Protein AF-A0A4Q9H1Y2-F1 (afdb_monomer_lite)

Structure (mmCIF, N/CA/C/O backbone):
data_AF-A0A4Q9H1Y2-F1
#
_entry.id   AF-A0A4Q9H1Y2-F1
#
loop_
_atom_site.group_PDB
_atom_site.id
_atom_site.type_symbol
_atom_site.label_atom_id
_atom_site.label_alt_id
_atom_site.label_comp_id
_atom_site.label_asym_id
_atom_site.label_entity_id
_atom_site.label_seq_id
_atom_site.pdbx_PDB_ins_code
_atom_site.Cartn_x
_atom_site.Cartn_y
_atom_site.Cartn_z
_atom_site.occupancy
_atom_site.B_iso_or_equiv
_atom_site.auth_seq_id
_atom_site.auth_comp_id
_atom_site.auth_asym_id
_atom_site.auth_atom_id
_atom_site.pdbx_PDB_model_num
ATOM 1 N N . MET A 1 1 ? -10.807 -7.687 23.971 1.00 66.12 1 MET A N 1
ATOM 2 C CA . MET A 1 1 ? -10.854 -7.286 22.545 1.00 66.12 1 MET A CA 1
ATOM 3 C C . MET A 1 1 ? -11.816 -8.199 21.810 1.00 66.12 1 MET A C 1
ATOM 5 O O . MET A 1 1 ? -11.827 -9.385 22.115 1.00 66.12 1 MET A O 1
ATOM 9 N N . SER A 1 2 ? -12.618 -7.680 20.878 1.00 90.56 2 SER A N 1
ATOM 10 C CA . SER A 1 2 ? -13.420 -8.544 20.004 1.00 90.56 2 SER A CA 1
ATOM 11 C C . SER A 1 2 ? -12.513 -9.283 19.012 1.00 90.56 2 SER A C 1
ATOM 13 O O . SER A 1 2 ? -11.444 -8.786 18.652 1.00 90.56 2 SER A O 1
ATOM 15 N N . VAL A 1 3 ? -12.944 -10.460 18.552 1.00 94.50 3 VAL A N 1
ATOM 16 C CA . VAL A 1 3 ? -12.218 -11.240 17.531 1.00 94.50 3 VAL A CA 1
ATOM 17 C C . VAL A 1 3 ? -12.023 -10.417 16.252 1.00 94.50 3 VAL A C 1
ATOM 19 O O . VAL A 1 3 ? -10.947 -10.430 15.666 1.00 94.50 3 VAL A O 1
ATOM 22 N N . VAL A 1 4 ? -13.031 -9.628 15.868 1.00 95.25 4 VAL A N 1
ATOM 23 C CA . VAL A 1 4 ? -12.981 -8.741 14.694 1.00 95.25 4 VAL A CA 1
ATOM 24 C C . VAL A 1 4 ? -11.888 -7.683 14.841 1.00 95.25 4 VAL A C 1
ATOM 26 O O . VAL A 1 4 ? -11.098 -7.497 13.919 1.00 95.25 4 VAL A O 1
ATOM 29 N N . LEU A 1 5 ? -11.792 -7.032 16.007 1.00 93.56 5 LEU A N 1
ATOM 30 C CA . LEU A 1 5 ? -10.742 -6.047 16.274 1.00 93.56 5 LEU A CA 1
ATOM 31 C C . LEU A 1 5 ? -9.350 -6.688 16.246 1.00 93.56 5 LEU A C 1
ATOM 33 O O . LEU A 1 5 ? -8.417 -6.094 15.716 1.00 93.56 5 LEU A O 1
ATOM 37 N N . PHE A 1 6 ? -9.204 -7.897 16.789 1.00 96.44 6 PHE A N 1
ATOM 38 C CA . PHE A 1 6 ? -7.935 -8.622 16.739 1.00 96.44 6 PHE A CA 1
ATOM 39 C C . PHE A 1 6 ? -7.499 -8.898 15.292 1.00 96.44 6 PHE A C 1
ATOM 41 O O . PHE A 1 6 ? -6.388 -8.534 14.914 1.00 96.44 6 PHE A O 1
ATOM 48 N N . ILE A 1 7 ? -8.390 -9.450 14.461 1.00 97.88 7 ILE A N 1
ATOM 49 C CA . ILE A 1 7 ? -8.113 -9.707 13.037 1.00 97.88 7 ILE A CA 1
ATOM 50 C C . ILE A 1 7 ? -7.777 -8.402 12.304 1.00 97.88 7 ILE A C 1
ATOM 52 O O . ILE A 1 7 ? -6.825 -8.364 11.529 1.00 97.88 7 ILE A O 1
ATOM 56 N N . HIS A 1 8 ? -8.515 -7.324 12.579 1.00 96.75 8 HIS A N 1
ATOM 57 C CA . HIS A 1 8 ? -8.268 -6.013 11.985 1.00 96.75 8 HIS A CA 1
ATOM 58 C C . HIS A 1 8 ? -6.858 -5.490 12.287 1.00 96.75 8 HIS A C 1
ATOM 60 O O . HIS A 1 8 ? -6.163 -5.030 11.384 1.00 96.75 8 HIS A O 1
ATOM 66 N N . LEU A 1 9 ? -6.411 -5.583 13.544 1.00 95.88 9 LEU A N 1
ATOM 67 C CA . LEU A 1 9 ? -5.072 -5.136 13.932 1.00 95.88 9 LEU A CA 1
ATOM 68 C C . LEU A 1 9 ? -3.969 -6.003 13.322 1.00 95.88 9 LEU A C 1
ATOM 70 O O . LEU A 1 9 ? -2.943 -5.460 12.922 1.00 95.88 9 LEU A O 1
ATOM 74 N N . ILE A 1 10 ? -4.181 -7.317 13.199 1.00 98.19 10 ILE A N 1
ATOM 75 C CA . ILE A 1 10 ? -3.247 -8.199 12.486 1.00 98.19 10 ILE A CA 1
ATOM 76 C C . ILE A 1 10 ? -3.158 -7.803 11.009 1.00 98.19 10 ILE A C 1
ATOM 78 O O . ILE A 1 10 ? -2.055 -7.674 10.486 1.00 98.19 10 ILE A O 1
ATOM 82 N N . ALA A 1 11 ? -4.290 -7.546 10.350 1.00 98.00 11 ALA A N 1
ATOM 83 C CA . ALA A 1 11 ? -4.316 -7.116 8.954 1.00 98.00 11 ALA A CA 1
ATOM 84 C C . ALA A 1 11 ? -3.597 -5.773 8.746 1.00 98.00 11 ALA A C 1
ATOM 86 O O . ALA A 1 11 ? -2.764 -5.661 7.850 1.00 98.00 11 ALA A O 1
ATOM 87 N N . ILE A 1 12 ? -3.845 -4.782 9.612 1.00 96.94 12 ILE A N 1
ATOM 88 C CA . ILE A 1 12 ? -3.111 -3.506 9.595 1.00 96.94 12 ILE A CA 1
ATOM 89 C C . ILE A 1 12 ? -1.619 -3.726 9.854 1.00 96.94 12 ILE A C 1
ATOM 91 O O . ILE A 1 12 ? -0.800 -3.101 9.192 1.00 96.94 12 ILE A O 1
ATOM 95 N N . GLY A 1 13 ? -1.253 -4.599 10.795 1.00 97.56 13 GLY A N 1
ATOM 96 C CA . GLY A 1 13 ? 0.145 -4.900 11.105 1.00 97.56 13 GLY A CA 1
ATOM 97 C C . GLY A 1 13 ? 0.888 -5.524 9.925 1.00 97.56 13 GLY A C 1
ATOM 98 O O . GLY A 1 13 ? 2.000 -5.103 9.617 1.00 97.56 13 GLY A O 1
ATOM 99 N N . ILE A 1 14 ? 0.260 -6.479 9.231 1.00 98.12 14 ILE A N 1
ATOM 100 C CA . ILE A 1 14 ? 0.801 -7.075 8.002 1.00 98.12 14 ILE A CA 1
ATOM 101 C C . ILE A 1 14 ? 0.958 -6.000 6.928 1.00 98.12 14 ILE A C 1
ATOM 103 O O . ILE A 1 14 ? 2.040 -5.862 6.367 1.00 98.12 14 ILE A O 1
ATOM 107 N N . TRP A 1 15 ? -0.091 -5.212 6.683 1.00 97.81 15 TRP A N 1
ATOM 108 C CA . TRP A 1 15 ? -0.067 -4.163 5.668 1.00 97.81 15 TRP A CA 1
ATOM 109 C C . TRP A 1 15 ? 1.023 -3.116 5.942 1.00 97.81 15 TRP A C 1
ATOM 111 O O . TRP A 1 15 ? 1.872 -2.872 5.091 1.00 97.81 15 TRP A O 1
ATOM 121 N N . ALA A 1 16 ? 1.076 -2.559 7.153 1.00 96.31 16 ALA A N 1
ATOM 122 C CA . ALA A 1 16 ? 2.114 -1.603 7.535 1.00 96.31 16 ALA A CA 1
ATOM 123 C C . ALA A 1 16 ? 3.527 -2.215 7.448 1.00 96.31 16 ALA A C 1
ATOM 125 O O . ALA A 1 16 ? 4.476 -1.528 7.073 1.00 96.31 16 ALA A O 1
ATOM 126 N N . GLY A 1 17 ? 3.667 -3.508 7.760 1.00 97.31 17 GLY A N 1
ATOM 127 C CA . GLY A 1 17 ? 4.913 -4.258 7.602 1.00 97.31 17 GLY A CA 1
ATOM 128 C C . GLY A 1 17 ? 5.362 -4.407 6.143 1.00 97.31 17 GLY A C 1
ATOM 129 O O . GLY A 1 17 ? 6.556 -4.271 5.869 1.00 97.31 17 GLY A O 1
ATOM 130 N N . CYS A 1 18 ? 4.431 -4.635 5.210 1.00 96.50 18 CYS A N 1
ATOM 131 C CA . CYS A 1 18 ? 4.702 -4.633 3.767 1.00 96.50 18 CYS A CA 1
ATOM 132 C C . CYS A 1 18 ? 5.230 -3.274 3.313 1.00 96.50 18 CYS A C 1
ATOM 134 O O . CYS A 1 18 ? 6.357 -3.212 2.831 1.00 96.50 18 CYS A O 1
ATOM 136 N N . VAL A 1 19 ? 4.500 -2.195 3.609 1.00 95.06 19 VAL A N 1
ATOM 137 C CA . VAL A 1 19 ? 4.890 -0.826 3.234 1.00 95.06 19 VAL A CA 1
ATOM 138 C C . VAL A 1 19 ? 6.268 -0.457 3.792 1.00 95.06 19 VAL A C 1
ATOM 140 O O . VAL A 1 19 ? 7.098 0.136 3.103 1.00 95.06 19 VAL A O 1
ATOM 143 N N . ALA A 1 20 ? 6.559 -0.833 5.042 1.00 95.12 20 ALA A N 1
ATOM 144 C CA . ALA A 1 20 ? 7.877 -0.611 5.633 1.00 95.12 20 ALA A CA 1
ATOM 145 C C . ALA A 1 20 ? 8.976 -1.419 4.921 1.00 95.12 20 ALA A C 1
ATOM 147 O O . ALA A 1 20 ? 10.067 -0.904 4.681 1.00 95.12 20 ALA A O 1
ATOM 148 N N . THR A 1 21 ? 8.691 -2.674 4.567 1.00 95.31 21 THR A N 1
ATOM 149 C CA . THR A 1 21 ? 9.624 -3.537 3.830 1.00 95.31 21 THR A CA 1
ATOM 150 C C . THR A 1 21 ? 9.889 -2.988 2.431 1.00 95.31 21 THR A C 1
ATOM 152 O O . THR A 1 21 ? 11.041 -2.904 2.019 1.00 95.31 21 THR A O 1
ATOM 155 N N . GLU A 1 22 ? 8.852 -2.560 1.718 1.00 93.88 22 GLU A N 1
ATOM 156 C CA . GLU A 1 22 ? 8.952 -1.939 0.396 1.00 93.88 22 GLU A CA 1
ATOM 157 C C . GLU A 1 22 ? 9.764 -0.651 0.444 1.00 93.88 22 GLU A C 1
ATOM 159 O O . GLU A 1 22 ? 10.671 -0.490 -0.364 1.00 93.88 22 GLU A O 1
ATOM 164 N N . ALA A 1 23 ? 9.535 0.221 1.430 1.00 92.38 23 ALA A N 1
ATOM 165 C CA . ALA A 1 23 ? 10.331 1.434 1.595 1.00 92.38 23 ALA A CA 1
ATOM 166 C C . ALA A 1 23 ? 11.829 1.121 1.761 1.00 92.38 23 ALA A C 1
ATOM 168 O O . ALA A 1 23 ? 12.678 1.787 1.167 1.00 92.38 23 ALA A O 1
ATOM 169 N N . VAL A 1 24 ? 12.169 0.079 2.527 1.00 94.94 24 VAL A N 1
ATOM 170 C CA . VAL A 1 24 ? 13.559 -0.384 2.658 1.00 94.94 24 VAL A CA 1
ATOM 171 C C . VAL A 1 24 ? 14.084 -0.936 1.331 1.00 94.94 24 VAL A C 1
ATOM 173 O O . VAL A 1 24 ? 15.203 -0.604 0.939 1.00 94.94 24 VAL A O 1
ATOM 176 N N . LEU A 1 25 ? 13.299 -1.757 0.629 1.00 93.56 25 LEU A N 1
ATOM 177 C CA . LEU A 1 25 ? 13.689 -2.325 -0.663 1.00 93.56 25 LEU A CA 1
ATOM 178 C C . LEU A 1 25 ? 13.920 -1.241 -1.719 1.00 93.56 25 LEU A C 1
ATOM 180 O O . LEU A 1 25 ? 14.910 -1.330 -2.437 1.00 93.56 25 LEU A O 1
ATOM 184 N N . GLU A 1 26 ? 13.072 -0.215 -1.786 1.00 92.00 26 GLU A N 1
ATOM 185 C CA . GLU A 1 26 ? 13.259 0.933 -2.679 1.00 92.00 26 GLU A CA 1
ATOM 186 C C . GLU A 1 26 ? 14.584 1.642 -2.344 1.00 92.00 26 GLU A C 1
ATOM 188 O O . GLU A 1 26 ? 15.450 1.745 -3.205 1.00 92.00 26 GLU A O 1
ATOM 193 N N . ILE A 1 27 ? 14.849 1.985 -1.076 1.00 92.06 27 ILE A N 1
ATOM 194 C CA . ILE A 1 27 ? 16.105 2.656 -0.671 1.00 92.06 27 ILE A CA 1
ATOM 195 C C . ILE A 1 27 ? 17.362 1.837 -1.022 1.00 92.06 27 ILE A C 1
ATOM 197 O O . ILE A 1 27 ? 18.414 2.396 -1.363 1.00 92.06 27 ILE A O 1
ATOM 201 N N . VAL A 1 28 ? 17.292 0.512 -0.875 1.00 93.00 28 VAL A N 1
ATOM 202 C CA . VAL A 1 28 ? 18.446 -0.376 -1.068 1.00 93.00 28 VAL A CA 1
ATOM 203 C C . VAL A 1 28 ? 18.659 -0.707 -2.545 1.00 93.00 28 VAL A C 1
ATOM 205 O O . VAL A 1 28 ? 19.794 -0.641 -3.020 1.00 93.00 28 VAL A O 1
ATOM 208 N N . LEU A 1 29 ? 17.595 -1.061 -3.267 1.00 91.94 29 LEU A N 1
ATOM 209 C CA . LEU A 1 29 ? 17.673 -1.615 -4.620 1.00 91.94 29 LEU A CA 1
ATOM 210 C C . LEU A 1 29 ? 17.566 -0.558 -5.722 1.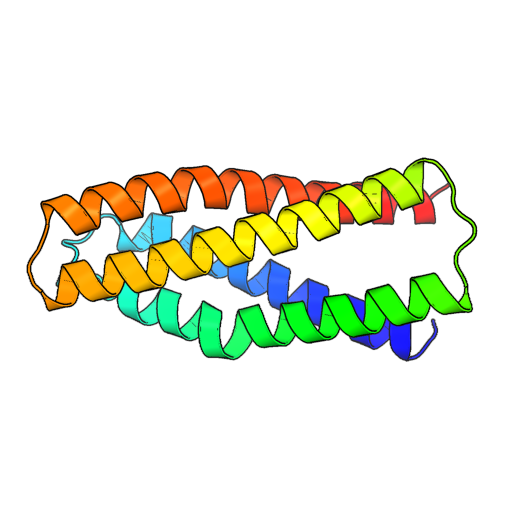00 91.94 29 LEU A C 1
ATOM 212 O O . LEU A 1 29 ? 18.001 -0.829 -6.838 1.00 91.94 29 LEU A O 1
ATOM 216 N N . GLU A 1 30 ? 17.057 0.644 -5.441 1.00 87.19 30 GLU A N 1
ATOM 217 C CA . GLU A 1 30 ? 16.973 1.732 -6.430 1.00 87.19 30 GLU A CA 1
ATOM 218 C C . GLU A 1 30 ? 18.353 2.208 -6.914 1.00 87.19 30 GLU A C 1
ATOM 220 O O . GLU A 1 30 ? 18.493 2.744 -8.011 1.00 87.19 30 GLU A O 1
ATOM 225 N N . LYS A 1 31 ? 19.406 1.953 -6.131 1.00 88.38 31 LYS A N 1
ATOM 226 C CA . LYS A 1 31 ? 20.795 2.266 -6.506 1.00 88.38 31 LYS A CA 1
ATOM 227 C C . LYS A 1 31 ? 21.331 1.376 -7.629 1.00 88.38 31 LYS A C 1
ATOM 229 O O . LYS A 1 31 ? 22.354 1.710 -8.225 1.00 88.38 31 LYS A O 1
ATOM 234 N N . LEU A 1 32 ? 20.693 0.233 -7.872 1.00 91.69 32 LEU A N 1
ATOM 235 C CA . LEU A 1 32 ? 21.090 -0.718 -8.903 1.00 91.69 32 LEU A CA 1
ATOM 236 C C . LEU A 1 32 ? 20.370 -0.410 -10.223 1.00 91.69 32 LEU A C 1
ATOM 238 O O . LEU A 1 32 ? 19.240 0.087 -10.207 1.00 91.69 32 LEU A O 1
ATOM 242 N N . PRO A 1 33 ? 20.968 -0.749 -11.380 1.00 91.81 33 PRO A N 1
ATOM 243 C CA . PRO A 1 33 ? 20.278 -0.656 -12.660 1.00 91.81 33 PRO A CA 1
ATOM 244 C C . PRO A 1 33 ? 18.927 -1.399 -12.621 1.00 91.81 33 PRO A C 1
ATOM 246 O O . PRO A 1 33 ? 18.872 -2.522 -12.112 1.00 91.81 33 PRO A O 1
ATOM 249 N N . PRO A 1 34 ? 17.836 -0.843 -13.186 1.00 90.25 34 PRO A N 1
ATOM 250 C CA . PRO A 1 34 ? 16.496 -1.437 -13.087 1.00 90.25 34 PRO A CA 1
ATOM 251 C C . PRO A 1 34 ? 16.383 -2.900 -13.541 1.00 90.25 34 PRO A C 1
ATOM 253 O O . PRO A 1 34 ? 15.589 -3.659 -12.991 1.00 90.25 34 PRO A O 1
ATOM 256 N N . HIS A 1 35 ? 17.186 -3.311 -14.525 1.00 88.12 35 HIS A N 1
ATOM 257 C CA . HIS A 1 35 ? 17.209 -4.689 -15.025 1.00 88.12 35 HIS A CA 1
ATOM 258 C C . HIS A 1 35 ? 17.924 -5.672 -14.084 1.00 88.12 35 HIS A C 1
ATOM 260 O O . HIS A 1 35 ? 17.671 -6.872 -14.154 1.00 88.12 35 HIS A O 1
ATOM 266 N N . GLU A 1 36 ? 18.789 -5.175 -13.201 1.00 90.25 36 GLU A N 1
ATOM 267 C CA . GLU A 1 36 ? 19.583 -5.977 -12.263 1.00 90.25 36 GLU A CA 1
ATOM 268 C C . GLU A 1 36 ? 18.983 -5.978 -10.852 1.00 90.25 36 GLU A C 1
ATOM 270 O O . GLU A 1 36 ? 19.186 -6.922 -10.093 1.00 90.25 36 GLU A O 1
ATOM 275 N N . SER A 1 37 ? 18.217 -4.941 -10.497 1.00 93.19 37 SER A N 1
ATOM 276 C CA . SER A 1 37 ? 17.703 -4.755 -9.137 1.00 93.19 37 SER A CA 1
ATOM 277 C C . SER A 1 37 ? 16.613 -5.757 -8.746 1.00 93.19 37 SER A C 1
ATOM 279 O O . SER A 1 37 ? 16.451 -6.072 -7.569 1.00 93.19 37 SER A O 1
ATOM 281 N N . GLY A 1 38 ? 15.810 -6.221 -9.710 1.00 92.88 38 GLY A N 1
ATOM 282 C CA . GLY A 1 38 ? 14.619 -7.039 -9.450 1.00 92.88 38 GLY A CA 1
ATOM 283 C C . GLY A 1 38 ? 13.509 -6.318 -8.666 1.00 92.88 38 GLY A C 1
ATOM 284 O O . GLY A 1 38 ? 12.474 -6.926 -8.381 1.00 92.88 38 GLY A O 1
ATOM 285 N N . LEU A 1 39 ? 13.689 -5.029 -8.356 1.00 94.00 39 LEU A N 1
ATOM 286 C CA . LEU A 1 39 ? 12.834 -4.237 -7.470 1.00 94.00 39 LEU A CA 1
ATOM 287 C C . LEU A 1 39 ? 11.376 -4.237 -7.932 1.00 94.00 39 LEU A C 1
ATOM 289 O O . LEU A 1 39 ? 10.488 -4.634 -7.183 1.00 94.00 39 LEU A O 1
ATOM 293 N N . ALA A 1 40 ? 11.130 -3.886 -9.198 1.00 93.75 40 ALA A N 1
ATOM 294 C CA . ALA A 1 40 ? 9.777 -3.813 -9.746 1.00 93.75 40 ALA A CA 1
ATOM 295 C C . ALA A 1 40 ? 9.038 -5.164 -9.702 1.00 93.75 40 ALA A C 1
ATOM 297 O O . ALA A 1 40 ? 7.826 -5.191 -9.506 1.00 93.75 40 ALA A O 1
ATOM 298 N N . LEU A 1 41 ? 9.753 -6.285 -9.864 1.00 95.25 41 LEU A N 1
ATOM 299 C CA . LEU A 1 41 ? 9.158 -7.621 -9.816 1.00 95.25 41 LEU A CA 1
ATOM 300 C C . LEU A 1 41 ? 8.821 -8.041 -8.383 1.00 95.25 41 LEU A C 1
ATOM 302 O O . LEU A 1 41 ? 7.754 -8.609 -8.154 1.00 95.25 41 LEU A O 1
ATOM 306 N N . ILE A 1 42 ? 9.737 -7.809 -7.440 1.00 95.50 42 ILE A N 1
ATOM 307 C CA . ILE A 1 42 ? 9.532 -8.154 -6.029 1.00 95.50 42 ILE A CA 1
ATOM 308 C C . ILE A 1 42 ? 8.392 -7.311 -5.461 1.00 95.50 42 ILE A C 1
ATOM 310 O O . ILE A 1 42 ? 7.443 -7.880 -4.929 1.00 95.50 42 ILE A O 1
ATOM 314 N N . HIS A 1 43 ? 8.433 -5.994 -5.670 1.00 95.25 43 HIS A N 1
ATOM 315 C CA . HIS A 1 43 ? 7.399 -5.061 -5.227 1.00 95.25 43 HIS A CA 1
ATOM 316 C C . HIS A 1 43 ? 6.021 -5.478 -5.771 1.00 95.25 43 HIS A C 1
ATOM 318 O O . HIS A 1 43 ? 5.107 -5.763 -5.006 1.00 95.25 43 HIS A O 1
ATOM 324 N N . ALA A 1 44 ? 5.907 -5.712 -7.085 1.00 95.69 44 ALA A N 1
ATOM 325 C CA . ALA A 1 44 ? 4.659 -6.157 -7.712 1.00 95.69 44 ALA A CA 1
ATOM 326 C C . ALA A 1 44 ? 4.082 -7.463 -7.131 1.00 95.69 44 ALA A C 1
ATOM 328 O O . ALA A 1 44 ? 2.871 -7.698 -7.218 1.00 95.69 44 ALA A O 1
ATOM 329 N N . LYS A 1 45 ? 4.935 -8.355 -6.610 1.00 96.69 45 LYS A N 1
ATOM 330 C CA . LYS A 1 45 ? 4.503 -9.594 -5.954 1.00 96.69 45 LYS A CA 1
ATOM 331 C C . LYS A 1 45 ? 4.033 -9.339 -4.526 1.00 96.69 45 LYS A C 1
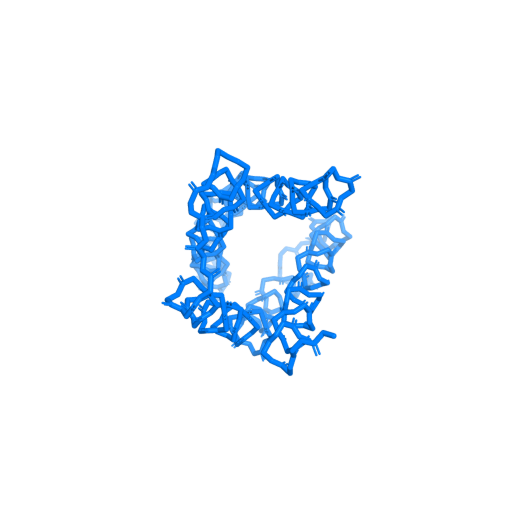ATOM 333 O O . LYS A 1 45 ? 3.026 -9.932 -4.145 1.00 96.69 45 LYS A O 1
ATOM 338 N N . ILE A 1 46 ? 4.732 -8.497 -3.763 1.00 96.31 46 ILE A N 1
ATOM 339 C CA . ILE A 1 46 ? 4.331 -8.146 -2.394 1.00 96.31 46 ILE A CA 1
ATOM 340 C C . ILE A 1 46 ? 2.945 -7.488 -2.424 1.00 96.31 46 ILE A C 1
ATOM 342 O O . ILE A 1 46 ? 2.039 -8.012 -1.768 1.00 96.31 46 ILE A O 1
ATOM 346 N N . ASP A 1 47 ? 2.740 -6.491 -3.294 1.00 96.00 47 ASP A N 1
ATOM 347 C CA . ASP A 1 47 ? 1.444 -5.825 -3.495 1.00 96.00 47 ASP A CA 1
ATOM 348 C C . ASP A 1 47 ? 0.324 -6.843 -3.719 1.00 96.00 47 ASP A C 1
ATOM 350 O O . ASP A 1 47 ? -0.713 -6.851 -3.057 1.00 96.00 47 ASP A O 1
ATOM 354 N N . ARG A 1 48 ? 0.535 -7.746 -4.685 1.00 96.25 48 ARG A N 1
ATOM 355 C CA . ARG A 1 48 ? -0.505 -8.665 -5.153 1.00 96.25 48 ARG A CA 1
ATOM 356 C C . ARG A 1 48 ? -0.832 -9.755 -4.140 1.00 96.25 48 ARG A C 1
ATOM 358 O O . ARG A 1 48 ? -1.999 -10.121 -4.014 1.00 96.25 48 ARG A O 1
ATOM 365 N N . PHE A 1 49 ? 0.182 -10.333 -3.503 1.00 97.69 49 PHE A N 1
ATOM 366 C CA . PHE A 1 49 ? 0.020 -11.561 -2.723 1.00 97.69 49 PHE A CA 1
ATOM 367 C C . PHE A 1 49 ? -0.045 -11.338 -1.216 1.00 97.69 49 PHE A C 1
ATOM 369 O O . PHE A 1 49 ? -0.501 -12.237 -0.512 1.00 97.69 49 PHE A O 1
ATOM 376 N N . VAL A 1 50 ? 0.382 -10.179 -0.718 1.00 97.44 50 VAL A N 1
ATOM 377 C CA . VAL A 1 50 ? 0.405 -9.898 0.722 1.00 97.44 50 VAL A CA 1
ATOM 378 C C . VAL A 1 50 ? -0.355 -8.618 1.029 1.00 97.44 50 VAL A C 1
ATOM 380 O O . VAL A 1 50 ? -1.293 -8.641 1.827 1.00 97.44 50 VAL A O 1
ATOM 383 N N . GLU A 1 51 ? -0.010 -7.529 0.351 1.00 96.94 51 GLU A N 1
ATOM 384 C CA . GLU A 1 51 ? -0.505 -6.206 0.707 1.00 96.94 51 GLU A CA 1
ATOM 385 C C . GLU A 1 51 ? -2.000 -6.021 0.403 1.00 96.94 51 GLU A C 1
ATOM 387 O O . GLU A 1 51 ? -2.788 -5.724 1.302 1.00 96.94 51 GLU A O 1
ATOM 392 N N . ILE A 1 52 ? -2.430 -6.282 -0.837 1.00 96.62 52 ILE A N 1
ATOM 393 C CA . ILE A 1 52 ? -3.839 -6.185 -1.246 1.00 96.62 52 ILE A CA 1
ATOM 394 C C . ILE A 1 52 ? -4.732 -7.118 -0.407 1.00 96.62 52 ILE A C 1
ATOM 396 O O . ILE A 1 52 ? -5.760 -6.648 0.089 1.00 96.62 52 ILE A O 1
ATOM 400 N N . PRO A 1 53 ? -4.385 -8.403 -0.178 1.00 98.19 53 PRO A N 1
ATOM 401 C CA . PRO A 1 53 ? -5.142 -9.251 0.741 1.00 98.19 53 PRO A CA 1
ATOM 402 C C . PRO A 1 53 ? -5.271 -8.663 2.152 1.00 98.19 53 PRO A C 1
ATOM 404 O O . PRO A 1 53 ? -6.368 -8.674 2.715 1.00 98.19 53 PRO A O 1
ATOM 407 N N . ALA A 1 54 ? -4.192 -8.108 2.714 1.00 98.25 54 ALA A N 1
ATOM 408 C CA . ALA A 1 54 ? -4.222 -7.478 4.032 1.00 98.25 54 ALA A CA 1
ATOM 409 C C . ALA A 1 54 ? -5.139 -6.242 4.056 1.00 98.25 54 ALA A C 1
ATOM 411 O O . ALA A 1 54 ? -5.960 -6.106 4.967 1.00 98.25 54 ALA A O 1
ATOM 412 N N . ILE A 1 55 ? -5.083 -5.396 3.022 1.00 98.06 55 ILE A N 1
ATOM 413 C CA . ILE A 1 55 ? -5.978 -4.242 2.848 1.00 98.06 55 ILE A CA 1
ATOM 414 C C . ILE A 1 55 ? -7.441 -4.683 2.785 1.00 98.06 55 ILE A C 1
ATOM 416 O O . ILE A 1 55 ? -8.288 -4.106 3.466 1.00 98.06 55 ILE A O 1
ATOM 420 N N . VAL A 1 56 ? -7.757 -5.721 2.004 1.00 98.31 56 VAL A N 1
ATOM 421 C CA . VAL A 1 56 ? -9.128 -6.240 1.876 1.00 98.31 56 VAL A CA 1
ATOM 422 C C . VAL A 1 56 ? -9.659 -6.713 3.230 1.00 98.31 56 VAL A C 1
ATOM 424 O O . VAL A 1 56 ? -10.785 -6.374 3.602 1.00 98.31 56 VAL A O 1
ATOM 427 N N . VAL A 1 57 ? -8.848 -7.438 4.007 1.00 98.44 57 VAL A N 1
ATOM 428 C CA . VAL A 1 57 ? -9.229 -7.871 5.361 1.00 98.44 57 VAL A CA 1
ATOM 429 C C . VAL A 1 57 ? -9.412 -6.671 6.294 1.00 98.44 57 VAL A C 1
ATOM 431 O O . VAL A 1 57 ? -10.392 -6.626 7.045 1.00 98.44 57 VAL A O 1
ATOM 434 N N . ALA A 1 58 ? -8.523 -5.676 6.239 1.00 98.00 58 ALA A N 1
ATOM 435 C CA . ALA A 1 58 ? -8.622 -4.462 7.047 1.00 98.00 58 ALA A CA 1
ATOM 436 C C . ALA A 1 58 ? -9.892 -3.655 6.719 1.00 98.00 58 ALA A C 1
ATOM 438 O O . ALA A 1 58 ? -10.589 -3.220 7.637 1.00 98.00 58 ALA A O 1
ATOM 439 N N . LEU A 1 59 ? -10.244 -3.518 5.437 1.00 97.94 59 LEU A N 1
ATOM 440 C CA . LEU A 1 59 ? -11.477 -2.870 4.982 1.00 97.94 59 LEU A CA 1
ATOM 441 C C . LEU A 1 59 ? -12.725 -3.617 5.455 1.00 97.94 59 LEU A C 1
ATOM 443 O O . LEU A 1 59 ? -13.633 -2.994 6.002 1.00 97.94 59 LEU A O 1
ATOM 447 N N . ALA A 1 60 ? -12.767 -4.940 5.283 1.00 98.00 60 ALA A N 1
ATOM 448 C CA . ALA A 1 60 ? -13.919 -5.749 5.674 1.00 98.00 60 ALA A CA 1
ATOM 449 C C . ALA A 1 60 ? -14.164 -5.684 7.189 1.00 98.00 60 ALA A C 1
ATOM 451 O O . ALA A 1 60 ? -15.269 -5.382 7.644 1.00 98.00 60 ALA A O 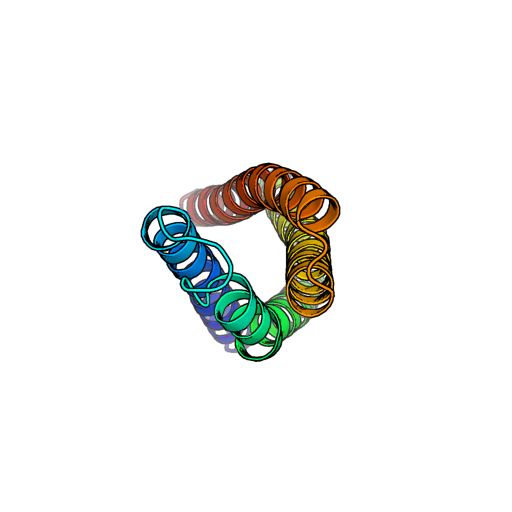1
ATOM 452 N N . THR A 1 61 ? -13.113 -5.901 7.981 1.00 97.31 61 THR A N 1
ATOM 453 C CA . THR A 1 61 ? -13.197 -5.849 9.448 1.00 97.31 61 THR A CA 1
ATOM 454 C C . THR A 1 61 ? -13.453 -4.432 9.965 1.00 97.31 61 THR A C 1
ATOM 456 O O . THR A 1 61 ? -14.248 -4.255 10.888 1.00 97.31 61 THR A O 1
ATOM 459 N N . GLY A 1 62 ? -12.850 -3.410 9.350 1.00 95.75 62 GLY A N 1
ATOM 460 C CA . GLY A 1 62 ? -13.093 -2.003 9.669 1.00 95.75 62 GLY A CA 1
ATOM 461 C C . GLY A 1 62 ? -14.536 -1.591 9.387 1.00 95.75 62 GLY A C 1
ATOM 462 O O . GLY A 1 62 ? -15.199 -1.036 10.262 1.00 95.75 62 GLY A O 1
ATOM 463 N N . GLY A 1 63 ? -15.056 -1.937 8.207 1.00 96.44 63 GLY A N 1
ATOM 464 C CA . GLY A 1 63 ? -16.448 -1.697 7.828 1.00 96.44 63 GLY A CA 1
ATOM 465 C C . GLY A 1 63 ? -17.437 -2.392 8.764 1.00 96.44 63 GLY A C 1
ATOM 466 O O . GLY A 1 63 ? -18.411 -1.776 9.194 1.00 96.44 63 GLY A O 1
ATOM 467 N N . GLN A 1 64 ? -17.153 -3.636 9.163 1.00 95.94 64 GLN A N 1
ATOM 468 C CA . GLN A 1 64 ? -17.980 -4.353 10.132 1.00 95.94 64 GLN A CA 1
ATOM 469 C C . GLN A 1 64 ? -18.018 -3.646 11.498 1.00 95.94 64 GLN A C 1
ATOM 471 O O . GLN A 1 64 ? -19.099 -3.472 12.063 1.00 95.94 64 GLN A O 1
ATOM 476 N N . MET A 1 65 ? -16.865 -3.217 12.027 1.00 94.56 65 MET A N 1
ATOM 477 C CA . MET A 1 65 ? -16.809 -2.490 13.303 1.00 94.56 65 MET A CA 1
ATOM 478 C C . MET A 1 65 ? -17.546 -1.147 13.228 1.00 94.56 65 MET A C 1
ATOM 480 O O . MET A 1 65 ? -18.262 -0.793 14.165 1.00 94.56 65 MET A O 1
ATOM 484 N N . LEU A 1 66 ? -17.420 -0.429 12.106 1.00 94.44 66 LEU A N 1
ATOM 485 C CA . LEU A 1 66 ? -18.143 0.824 11.882 1.00 94.44 66 LEU A CA 1
ATOM 486 C C . LEU A 1 66 ? -19.660 0.613 11.843 1.00 94.44 66 LEU A C 1
ATOM 488 O O . LEU A 1 66 ? -20.399 1.386 12.443 1.00 94.44 66 LEU A O 1
ATOM 492 N N . HIS A 1 67 ? -20.130 -0.449 11.191 1.00 92.19 67 HIS A N 1
ATOM 493 C CA . HIS A 1 67 ? -21.559 -0.742 11.093 1.00 92.19 67 HIS A CA 1
ATOM 494 C C . HIS A 1 67 ? -22.178 -1.172 12.434 1.00 92.19 67 HIS A C 1
ATOM 496 O O . HIS A 1 67 ? -23.322 -0.838 12.724 1.00 92.19 67 HIS A O 1
ATOM 502 N N . GLN A 1 68 ? -21.451 -1.945 13.246 1.00 85.62 68 GLN A N 1
ATOM 503 C CA . GLN A 1 68 ? -22.016 -2.569 14.448 1.00 85.62 68 GLN A CA 1
ATOM 504 C C . GLN A 1 68 ? -21.880 -1.718 15.717 1.00 85.62 68 GLN A C 1
ATOM 506 O O . GLN A 1 68 ? -22.681 -1.885 16.634 1.00 85.62 68 GLN A O 1
ATOM 511 N N . GLN A 1 69 ? -20.833 -0.893 15.830 1.00 72.75 69 GLN A N 1
ATOM 512 C CA . GLN A 1 69 ? -20.367 -0.397 17.136 1.00 72.75 69 GLN A CA 1
ATOM 513 C C . GLN A 1 69 ? -19.899 1.068 17.139 1.00 72.75 69 GLN A C 1
ATOM 515 O O . GLN A 1 69 ? -19.475 1.556 18.186 1.00 72.75 69 GLN A O 1
ATOM 520 N N . ALA A 1 70 ? -19.934 1.786 16.011 1.00 75.19 70 ALA A N 1
ATOM 521 C CA . ALA A 1 70 ? -19.354 3.126 15.958 1.00 75.19 70 ALA A CA 1
ATOM 522 C C . ALA A 1 70 ? -20.299 4.225 16.461 1.00 75.19 70 ALA A C 1
ATOM 524 O O . ALA A 1 70 ? -21.301 4.549 15.825 1.00 75.19 70 ALA A O 1
ATOM 525 N N . SER A 1 71 ? -19.896 4.890 17.544 1.00 85.50 71 SER A N 1
ATOM 526 C CA . SER A 1 71 ? -20.254 6.285 17.784 1.00 85.50 71 SER A CA 1
ATOM 527 C C . SER A 1 71 ? -19.316 7.181 16.973 1.00 85.50 71 SER A C 1
ATOM 529 O O . SER A 1 71 ? -18.094 7.135 17.127 1.00 85.50 71 SER A O 1
ATOM 531 N N . TRP A 1 72 ? -19.884 7.979 16.072 1.00 91.69 72 TRP A N 1
ATOM 532 C CA . TRP A 1 72 ? -19.108 8.895 15.243 1.00 91.69 72 TRP A CA 1
ATOM 533 C C . TRP A 1 72 ? -18.676 10.114 16.057 1.00 91.69 72 TRP A C 1
ATOM 535 O O . TRP A 1 72 ? -19.493 10.954 16.423 1.00 91.69 72 TRP A O 1
ATOM 545 N N . ASP A 1 73 ? -17.377 10.196 16.324 1.00 92.75 73 ASP A N 1
ATOM 546 C CA . ASP A 1 73 ? -16.708 11.349 16.919 1.00 92.75 73 ASP A CA 1
ATOM 547 C C . ASP A 1 73 ? -15.624 11.888 15.967 1.00 92.75 73 ASP A C 1
ATOM 549 O O . ASP A 1 73 ? -15.243 11.230 14.992 1.00 92.75 73 ASP A O 1
ATOM 553 N N . ASN A 1 74 ? -15.114 13.091 16.241 1.00 94.69 74 ASN A N 1
ATOM 554 C CA . ASN A 1 74 ? -14.131 13.749 15.373 1.00 94.69 74 ASN A CA 1
ATOM 555 C C . ASN A 1 74 ? -12.837 12.931 15.203 1.00 94.69 74 ASN A C 1
ATOM 557 O O . ASN A 1 74 ? -12.242 12.947 14.124 1.00 94.69 74 ASN A O 1
ATOM 561 N N . LEU A 1 75 ? -12.405 12.194 16.233 1.00 95.19 75 LEU A N 1
ATOM 562 C CA . LEU A 1 75 ? -11.196 11.370 16.163 1.00 95.19 75 LEU A CA 1
ATOM 563 C C . LEU A 1 75 ? -11.427 10.123 15.308 1.00 95.19 75 LEU A C 1
ATOM 565 O O . LEU A 1 75 ? -10.553 9.737 14.532 1.00 95.19 75 LEU A O 1
ATOM 569 N N . LEU A 1 76 ? -12.607 9.509 15.400 1.00 94.44 76 LEU A N 1
ATOM 570 C CA . LEU A 1 76 ? -12.990 8.386 14.557 1.00 94.44 76 LEU A CA 1
ATOM 571 C C . LEU A 1 76 ? -13.099 8.818 13.092 1.00 94.44 76 LEU A C 1
ATOM 573 O O . LEU A 1 76 ? -12.559 8.130 12.228 1.00 94.44 76 LEU A O 1
ATOM 577 N N . VAL A 1 77 ? -13.718 9.969 12.809 1.00 96.50 77 VAL A N 1
ATOM 578 C CA . VAL A 1 7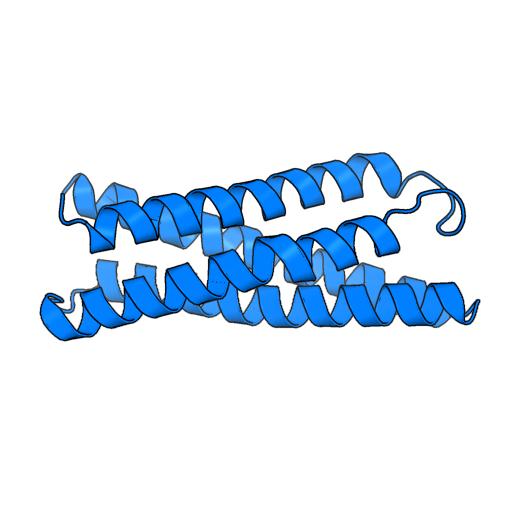7 ? -13.794 10.530 11.448 1.00 96.50 77 VAL A CA 1
ATOM 579 C C . VAL A 1 77 ? -12.398 10.776 10.877 1.00 96.50 77 VAL A C 1
ATOM 581 O O . VAL A 1 77 ? -12.129 10.385 9.739 1.00 96.50 77 VAL A O 1
ATOM 584 N N . ALA A 1 78 ? -11.492 11.368 11.662 1.00 97.12 78 ALA A N 1
ATOM 585 C CA . ALA A 1 78 ? -10.113 11.597 11.241 1.00 97.12 78 ALA A CA 1
ATOM 586 C C . ALA A 1 78 ? -9.380 10.275 10.961 1.00 97.12 78 ALA A C 1
ATOM 588 O O . ALA A 1 78 ? -8.790 10.110 9.893 1.00 97.12 78 ALA A O 1
ATOM 589 N N . LYS A 1 79 ? -9.479 9.298 11.872 1.00 96.31 79 LYS A N 1
ATOM 590 C CA . LYS A 1 79 ? -8.882 7.964 11.706 1.00 96.31 79 LYS A CA 1
ATOM 591 C C . LYS A 1 79 ? -9.378 7.267 10.441 1.00 96.31 79 LYS A C 1
ATOM 593 O O . LYS A 1 79 ? -8.571 6.735 9.683 1.00 96.31 79 LYS A O 1
ATOM 598 N N . VAL A 1 80 ? -10.693 7.250 10.225 1.00 96.75 80 VAL A N 1
ATOM 599 C CA . VAL A 1 80 ? -11.306 6.591 9.065 1.00 96.75 80 VAL A CA 1
ATOM 600 C C . VAL A 1 80 ? -10.908 7.302 7.777 1.00 96.75 80 VAL A C 1
ATOM 602 O O . VAL A 1 80 ? -10.509 6.634 6.831 1.00 96.75 80 VAL A O 1
ATOM 605 N N . SER A 1 81 ? -10.933 8.636 7.748 1.00 97.94 81 SER A N 1
ATOM 606 C CA . SER A 1 81 ? -10.514 9.418 6.576 1.00 97.94 81 SER A CA 1
ATOM 607 C C . SER A 1 81 ? -9.059 9.143 6.192 1.00 97.94 81 SER A C 1
ATOM 609 O O . SER A 1 81 ? -8.760 8.930 5.018 1.00 97.94 81 SER A O 1
ATOM 611 N N . LEU A 1 82 ? -8.158 9.083 7.177 1.00 98.31 82 LEU A N 1
ATOM 612 C CA . LEU A 1 82 ? -6.753 8.730 6.962 1.00 98.31 82 LEU A CA 1
ATOM 613 C C . LEU A 1 82 ? -6.600 7.285 6.470 1.00 98.31 82 LEU A C 1
ATOM 615 O O . LEU A 1 82 ? -5.881 7.045 5.506 1.00 98.31 82 LEU A O 1
ATOM 619 N N . GLY A 1 83 ? -7.326 6.332 7.061 1.00 97.88 83 GLY A N 1
ATOM 620 C CA . GLY A 1 83 ? -7.318 4.936 6.617 1.00 97.88 83 GLY A CA 1
ATOM 621 C C . GLY A 1 83 ? -7.834 4.756 5.185 1.00 97.88 83 GLY A C 1
ATOM 622 O O . GLY A 1 83 ? -7.212 4.063 4.387 1.00 97.88 83 GLY A O 1
ATOM 623 N N . VAL A 1 84 ? -8.932 5.423 4.820 1.00 98.06 84 VAL A N 1
ATOM 624 C CA . VAL A 1 84 ? -9.470 5.405 3.449 1.00 98.06 84 VAL A CA 1
ATOM 625 C C . VAL A 1 84 ? -8.490 6.056 2.474 1.00 98.06 84 VAL A C 1
ATOM 627 O O . VAL A 1 84 ? -8.252 5.514 1.397 1.00 98.06 84 VAL A O 1
ATOM 630 N N . SER A 1 85 ? -7.875 7.176 2.862 1.00 98.31 85 SER A N 1
ATOM 631 C CA . SER A 1 85 ? -6.852 7.845 2.048 1.00 98.31 85 SER A CA 1
ATOM 632 C C . SER A 1 85 ? -5.653 6.929 1.805 1.00 98.31 85 SER A C 1
ATOM 634 O O . SER A 1 85 ? -5.206 6.812 0.667 1.00 98.31 85 SER A O 1
ATOM 636 N N . ALA A 1 86 ? -5.192 6.214 2.837 1.00 98.06 86 ALA A N 1
ATOM 637 C CA . ALA A 1 86 ? -4.144 5.208 2.708 1.00 98.06 86 ALA A CA 1
ATOM 638 C C . ALA A 1 86 ? -4.529 4.125 1.694 1.00 98.06 86 ALA A C 1
ATOM 640 O O . ALA A 1 86 ? -3.766 3.871 0.774 1.00 98.06 86 ALA A O 1
ATOM 641 N N . VAL A 1 87 ? -5.732 3.548 1.782 1.00 98.06 87 VAL A N 1
ATOM 642 C CA . VAL A 1 87 ? -6.196 2.515 0.836 1.00 98.06 87 VAL A CA 1
ATOM 643 C C . VAL A 1 87 ? -6.215 3.025 -0.607 1.00 98.06 87 VAL A C 1
ATOM 645 O O . VAL A 1 87 ? -5.766 2.329 -1.521 1.00 98.06 87 VAL A O 1
ATOM 648 N N . VAL A 1 88 ? -6.720 4.241 -0.830 1.00 98.25 88 VAL A N 1
ATOM 649 C CA . VAL A 1 88 ? -6.774 4.847 -2.168 1.00 98.25 88 VAL A CA 1
ATOM 650 C C . VAL A 1 88 ? -5.367 5.073 -2.712 1.00 98.25 88 VAL A C 1
ATOM 652 O O . VAL A 1 88 ? -5.065 4.643 -3.824 1.00 98.25 88 VAL A O 1
ATOM 655 N N . LEU A 1 89 ? -4.492 5.702 -1.927 1.00 97.75 89 LEU A N 1
ATOM 656 C CA . LEU A 1 89 ? -3.112 5.970 -2.329 1.00 97.75 89 LEU A CA 1
ATOM 657 C C . LEU A 1 89 ? -2.350 4.672 -2.586 1.00 97.75 89 LEU A C 1
ATOM 659 O O . LEU A 1 89 ? -1.642 4.581 -3.583 1.00 97.75 89 LEU A O 1
ATOM 663 N N . ASN A 1 90 ? -2.567 3.647 -1.767 1.00 96.94 90 ASN A N 1
ATOM 664 C CA . ASN A 1 90 ? -1.961 2.340 -1.959 1.00 96.94 90 ASN A CA 1
ATOM 665 C C . ASN A 1 90 ? -2.421 1.659 -3.244 1.00 96.94 90 ASN A C 1
ATOM 667 O O . ASN A 1 90 ? -1.628 1.084 -3.978 1.00 96.94 90 ASN A O 1
ATOM 671 N N . THR A 1 91 ? -3.710 1.765 -3.561 1.00 96.56 91 THR A N 1
ATOM 672 C CA . THR A 1 91 ? -4.254 1.227 -4.813 1.00 96.56 91 THR A CA 1
ATOM 673 C C . THR A 1 91 ? -3.601 1.898 -6.023 1.00 96.56 91 THR A C 1
ATOM 675 O O . THR A 1 91 ? -3.246 1.232 -6.997 1.00 96.56 91 THR A O 1
ATOM 678 N N . ILE A 1 92 ? -3.401 3.218 -5.956 1.00 97.69 92 ILE A N 1
ATOM 679 C CA . ILE A 1 92 ? -2.706 3.966 -7.007 1.00 97.69 92 ILE A CA 1
ATOM 680 C C . ILE A 1 92 ? -1.220 3.570 -7.051 1.00 97.69 92 ILE A C 1
ATOM 682 O O . ILE A 1 92 ? -0.688 3.378 -8.142 1.00 97.69 92 ILE A O 1
ATOM 686 N N . ALA A 1 93 ? -0.560 3.398 -5.902 1.00 96.00 93 ALA A N 1
ATOM 687 C CA . ALA A 1 93 ? 0.832 2.955 -5.820 1.00 96.00 93 ALA A CA 1
ATOM 688 C C . ALA A 1 93 ? 1.027 1.556 -6.429 1.00 96.00 93 ALA A C 1
ATOM 690 O O . ALA A 1 93 ? 1.894 1.379 -7.280 1.00 96.00 93 ALA A O 1
ATOM 691 N N . ALA A 1 94 ? 0.167 0.593 -6.097 1.00 95.94 94 ALA A N 1
ATOM 692 C CA . ALA A 1 94 ? 0.205 -0.743 -6.682 1.00 95.94 94 ALA A CA 1
ATOM 693 C C . ALA A 1 94 ? -0.007 -0.694 -8.206 1.00 95.94 94 ALA A C 1
ATOM 695 O O . ALA A 1 94 ? 0.670 -1.384 -8.973 1.00 95.94 94 ALA A O 1
ATOM 696 N N . PHE A 1 95 ? -0.909 0.171 -8.688 1.00 97.00 95 PHE A N 1
ATOM 697 C CA . PHE A 1 95 ? -1.071 0.400 -10.124 1.00 97.00 95 PHE A CA 1
ATOM 698 C C . PHE A 1 95 ? 0.218 0.929 -10.769 1.00 97.00 95 PHE A C 1
ATOM 700 O O . PHE A 1 95 ? 0.645 0.396 -11.799 1.00 97.00 95 PHE A O 1
ATOM 707 N N . THR A 1 96 ? 0.869 1.939 -10.184 1.00 97.31 96 THR A N 1
ATOM 708 C CA . THR A 1 96 ? 2.114 2.486 -10.743 1.00 97.31 96 THR A CA 1
ATOM 709 C C . THR A 1 96 ? 3.252 1.468 -10.714 1.00 97.31 96 THR A C 1
ATOM 711 O O . THR A 1 96 ? 4.017 1.424 -11.675 1.00 97.31 96 THR A O 1
ATOM 714 N N . VAL A 1 97 ? 3.322 0.581 -9.715 1.00 96.38 97 VAL A N 1
ATOM 715 C CA . VAL A 1 97 ? 4.289 -0.534 -9.666 1.00 96.38 97 VAL A CA 1
ATOM 716 C C . VAL A 1 97 ? 4.064 -1.520 -10.811 1.00 96.38 97 VAL A C 1
ATOM 718 O O . VAL A 1 97 ? 5.018 -1.886 -11.502 1.00 96.38 97 VAL A O 1
ATOM 721 N N . GLN A 1 98 ? 2.816 -1.918 -11.078 1.00 96.94 98 GLN A N 1
ATOM 722 C CA . GLN A 1 98 ? 2.515 -2.806 -12.210 1.00 96.94 98 GLN A CA 1
ATOM 723 C C . GLN A 1 98 ? 2.884 -2.151 -13.546 1.00 96.94 98 GLN A C 1
ATOM 725 O O . GLN A 1 98 ? 3.452 -2.805 -14.421 1.00 96.94 98 GLN A O 1
ATOM 730 N N . ARG A 1 99 ? 2.604 -0.851 -13.708 1.00 97.50 99 ARG A N 1
ATOM 731 C CA . ARG A 1 99 ? 2.988 -0.095 -14.910 1.00 97.50 99 ARG A CA 1
ATOM 732 C C . ARG A 1 99 ? 4.506 0.039 -15.042 1.00 97.50 99 ARG A C 1
ATOM 734 O O . ARG A 1 99 ? 5.028 -0.181 -16.131 1.00 97.50 99 ARG A O 1
ATOM 741 N N . ARG A 1 100 ? 5.214 0.303 -13.940 1.00 96.38 100 ARG A N 1
ATOM 742 C CA . ARG A 1 100 ? 6.684 0.314 -13.865 1.00 96.38 100 ARG A CA 1
ATOM 743 C C . ARG A 1 100 ? 7.264 -1.025 -14.330 1.00 96.38 100 ARG A C 1
ATOM 745 O O . ARG A 1 100 ? 8.168 -1.038 -15.161 1.00 96.38 100 ARG A O 1
ATOM 752 N N . LEU A 1 101 ? 6.706 -2.144 -13.864 1.00 96.75 101 LEU A N 1
ATOM 753 C CA . LEU A 1 101 ? 7.124 -3.485 -14.280 1.00 96.75 101 LEU A CA 1
ATOM 754 C C . LEU A 1 101 ? 6.859 -3.749 -15.772 1.00 96.75 101 LEU A C 1
ATOM 756 O O . LEU A 1 101 ? 7.723 -4.294 -16.453 1.00 96.75 101 LEU A O 1
ATOM 760 N N . GLN A 1 102 ? 5.700 -3.340 -16.295 1.00 97.12 102 GLN A N 1
ATOM 761 C CA . GLN A 1 102 ? 5.376 -3.481 -17.722 1.00 97.12 102 GLN A CA 1
ATOM 762 C C . GLN A 1 102 ? 6.347 -2.694 -18.609 1.00 97.12 102 GLN A C 1
ATOM 764 O O . GLN A 1 102 ? 6.835 -3.227 -19.603 1.00 97.12 102 GLN A O 1
ATOM 769 N N 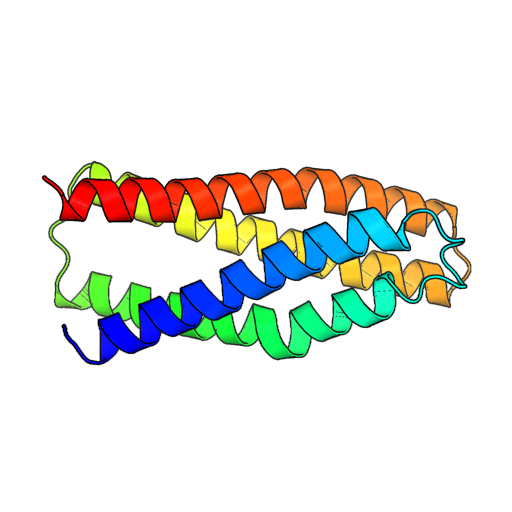. CYS A 1 103 ? 6.671 -1.452 -18.236 1.00 97.44 103 CYS A N 1
ATOM 770 C CA . CYS A 1 103 ? 7.670 -0.647 -18.937 1.00 97.44 103 CYS A CA 1
ATOM 771 C C . CYS A 1 103 ? 9.051 -1.317 -18.916 1.00 97.44 103 CYS A C 1
ATOM 773 O O . CYS A 1 103 ? 9.699 -1.396 -19.957 1.00 97.44 103 CYS A O 1
ATOM 775 N N . LEU A 1 104 ? 9.467 -1.871 -17.768 1.00 96.00 104 LEU A N 1
ATOM 776 C CA . LEU A 1 104 ? 10.732 -2.605 -17.657 1.00 96.00 104 LEU A CA 1
ATOM 777 C C . LEU A 1 104 ? 10.778 -3.809 -18.610 1.00 96.00 104 LEU A C 1
ATOM 779 O O . LEU A 1 104 ? 11.768 -4.009 -19.305 1.00 96.00 104 LEU A O 1
ATOM 783 N N . GLN A 1 105 ? 9.696 -4.590 -18.674 1.00 96.00 105 GLN A N 1
ATOM 784 C CA . GLN A 1 105 ? 9.582 -5.752 -19.565 1.00 96.00 105 GLN A CA 1
ATOM 785 C C . GLN A 1 105 ? 9.575 -5.364 -21.049 1.00 96.00 105 GLN A C 1
ATOM 787 O O . GLN A 1 105 ? 10.058 -6.124 -21.885 1.00 96.00 105 GLN A O 1
ATOM 792 N N . ALA A 1 106 ? 9.047 -4.185 -21.376 1.00 96.81 106 ALA A N 1
ATOM 793 C CA . ALA A 1 106 ? 9.037 -3.632 -22.726 1.00 96.81 106 ALA A CA 1
ATOM 794 C C . ALA A 1 106 ? 10.338 -2.891 -23.102 1.00 96.81 106 ALA A C 1
ATOM 796 O O . ALA A 1 106 ? 10.426 -2.365 -24.209 1.00 96.81 106 ALA A O 1
ATOM 797 N N . ASN A 1 107 ? 11.335 -2.832 -22.206 1.00 95.69 107 ASN A N 1
ATOM 798 C CA . ASN A 1 107 ? 12.539 -1.998 -22.335 1.00 95.69 107 ASN A CA 1
ATOM 799 C C . ASN A 1 107 ? 12.243 -0.493 -22.543 1.00 95.69 107 ASN A C 1
ATOM 801 O O . ASN A 1 107 ? 13.050 0.240 -23.115 1.00 95.69 107 ASN A O 1
ATOM 805 N N . ASP A 1 108 ? 11.095 -0.012 -22.057 1.00 96.81 108 ASP A N 1
ATOM 806 C CA . ASP A 1 108 ? 10.708 1.402 -22.072 1.00 96.81 108 ASP A CA 1
ATOM 807 C C . ASP A 1 108 ? 11.208 2.114 -20.804 1.00 96.81 108 ASP A C 1
ATOM 809 O O . ASP A 1 108 ? 10.507 2.239 -19.793 1.00 96.81 108 ASP A O 1
ATOM 813 N N . MET A 1 109 ? 12.447 2.604 -20.855 1.00 95.56 109 MET A N 1
ATOM 814 C CA . MET A 1 109 ? 13.081 3.270 -19.711 1.00 95.56 109 MET A CA 1
ATOM 815 C C . MET A 1 109 ? 12.497 4.654 -19.405 1.00 95.56 109 MET A C 1
ATOM 817 O O . MET A 1 109 ? 12.529 5.099 -18.254 1.00 95.56 109 MET A O 1
ATOM 821 N N . ALA A 1 110 ? 11.926 5.332 -20.404 1.00 96.50 110 ALA A N 1
ATOM 822 C CA . ALA A 1 110 ? 11.271 6.619 -20.199 1.00 96.50 110 ALA A CA 1
ATOM 823 C C . ALA A 1 110 ? 9.967 6.441 -19.406 1.00 96.50 110 ALA A C 1
ATOM 825 O O . ALA A 1 110 ? 9.741 7.144 -18.414 1.00 96.50 110 ALA A O 1
ATOM 826 N N . GLY A 1 111 ? 9.147 5.459 -19.794 1.00 96.81 111 GLY A N 1
ATOM 827 C CA . GLY A 1 111 ? 7.946 5.071 -19.059 1.00 96.81 111 GLY A CA 1
ATOM 828 C C . GLY A 1 111 ? 8.264 4.553 -17.658 1.00 96.81 111 GLY A C 1
ATOM 829 O O . GLY A 1 111 ? 7.617 4.970 -16.694 1.00 96.81 111 GLY A O 1
ATOM 830 N N . TYR A 1 112 ? 9.314 3.736 -17.511 1.00 96.69 112 TYR A N 1
ATOM 831 C CA . TYR A 1 112 ? 9.783 3.269 -16.202 1.00 96.69 112 TYR A CA 1
ATOM 832 C C . TYR A 1 112 ? 10.058 4.445 -15.253 1.00 96.69 112 TYR A C 1
ATOM 834 O O . TYR A 1 112 ? 9.499 4.502 -14.158 1.00 96.69 112 TYR A O 1
ATOM 842 N N . GLY A 1 113 ? 10.858 5.425 -15.689 1.00 95.94 113 GLY A N 1
A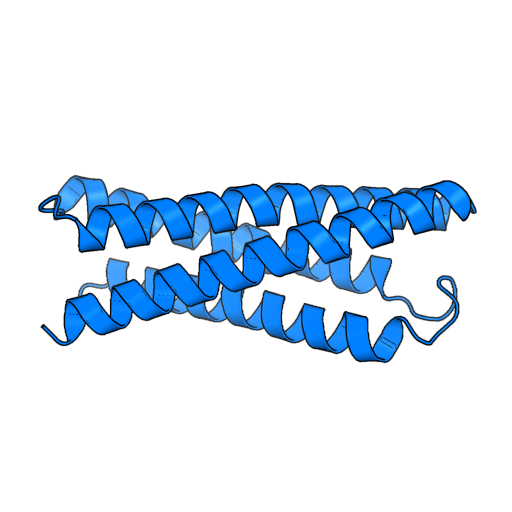TOM 843 C CA . GLY A 1 113 ? 11.208 6.590 -14.871 1.00 95.94 113 GLY A CA 1
ATOM 844 C C . GLY A 1 113 ? 10.028 7.523 -14.573 1.00 95.94 113 GLY A C 1
ATOM 845 O O . GLY A 1 113 ? 10.017 8.217 -13.552 1.00 95.94 113 GLY A O 1
ATOM 846 N N . LEU A 1 114 ? 9.006 7.561 -15.434 1.00 96.94 114 LEU A N 1
ATOM 847 C CA . LEU A 1 114 ? 7.757 8.263 -15.134 1.00 96.94 114 LEU A CA 1
ATOM 848 C C . LEU A 1 114 ? 7.014 7.576 -13.983 1.00 96.94 114 LEU A C 1
ATOM 850 O O . LEU A 1 114 ? 6.710 8.230 -12.986 1.00 96.94 114 LEU A O 1
ATOM 854 N N . PHE A 1 115 ? 6.751 6.274 -14.104 1.00 97.25 115 PHE A N 1
ATOM 855 C CA . PHE A 1 115 ? 5.992 5.538 -13.095 1.00 97.25 115 PHE A CA 1
ATOM 856 C C . PHE A 1 115 ? 6.747 5.388 -11.770 1.00 97.25 115 PHE A C 1
ATOM 858 O O . PHE A 1 115 ? 6.094 5.415 -10.731 1.00 97.25 115 PHE A O 1
ATOM 865 N N . ASN A 1 116 ? 8.085 5.336 -11.779 1.00 95.50 116 ASN A N 1
ATOM 866 C CA . ASN A 1 116 ? 8.904 5.354 -10.558 1.00 95.50 116 ASN A CA 1
ATOM 867 C C . ASN A 1 116 ? 8.663 6.626 -9.735 1.00 95.50 116 ASN A C 1
ATOM 869 O O . ASN A 1 116 ? 8.243 6.559 -8.585 1.00 95.50 116 ASN A O 1
ATOM 873 N N . ARG A 1 117 ? 8.788 7.800 -10.367 1.00 95.06 117 ARG A N 1
ATOM 874 C CA . ARG A 1 117 ? 8.581 9.092 -9.689 1.00 95.06 117 ARG A CA 1
ATOM 875 C C . ARG A 1 117 ? 7.155 9.277 -9.182 1.00 95.06 117 ARG A C 1
ATOM 877 O O . ARG A 1 117 ? 6.930 9.924 -8.162 1.00 95.06 117 ARG A O 1
ATOM 884 N N . TRP A 1 118 ? 6.174 8.765 -9.924 1.00 96.56 118 TRP A N 1
ATOM 885 C CA . TRP A 1 118 ? 4.784 8.767 -9.474 1.00 96.56 118 TRP A CA 1
ATOM 886 C C . TRP A 1 118 ? 4.603 7.865 -8.256 1.00 96.56 118 TRP A C 1
ATOM 888 O O . TRP A 1 118 ? 4.007 8.299 -7.272 1.00 96.56 118 TRP A O 1
ATOM 898 N N . HIS A 1 119 ? 5.146 6.649 -8.314 1.00 95.50 119 HIS A N 1
ATOM 899 C CA . HIS A 1 119 ? 5.117 5.701 -7.213 1.00 95.50 119 HIS A CA 1
ATOM 900 C C . HIS A 1 119 ? 5.722 6.295 -5.934 1.00 95.50 119 HIS A C 1
ATOM 902 O O . HIS A 1 119 ? 5.027 6.330 -4.927 1.00 95.50 119 HIS A O 1
ATOM 908 N N . GLU A 1 120 ? 6.932 6.862 -5.982 1.00 92.62 120 GLU A N 1
ATOM 909 C CA . GLU A 1 120 ? 7.581 7.484 -4.815 1.00 92.62 120 GLU A CA 1
ATOM 910 C C . GLU A 1 120 ? 6.695 8.549 -4.148 1.00 92.62 120 GLU A C 1
ATOM 912 O O . GLU A 1 120 ? 6.467 8.530 -2.938 1.00 92.62 120 GLU A O 1
ATOM 917 N N . ARG A 1 121 ? 6.148 9.480 -4.941 1.00 94.50 121 ARG A N 1
ATOM 918 C CA . ARG A 1 121 ? 5.329 10.589 -4.421 1.00 94.50 121 ARG A CA 1
ATOM 919 C C . ARG A 1 121 ? 4.038 10.100 -3.776 1.00 94.50 121 ARG A C 1
ATOM 921 O O . ARG A 1 121 ? 3.642 10.606 -2.727 1.00 94.50 121 ARG A O 1
ATOM 928 N N . ILE A 1 122 ? 3.377 9.137 -4.413 1.00 95.06 122 ILE A N 1
ATOM 929 C CA . ILE A 1 122 ? 2.138 8.545 -3.904 1.00 95.06 122 ILE A CA 1
ATOM 930 C C . ILE A 1 122 ? 2.432 7.696 -2.661 1.00 95.06 122 ILE A C 1
ATOM 932 O O . ILE A 1 122 ? 1.688 7.779 -1.684 1.00 95.06 122 ILE A O 1
ATOM 936 N N . GLY A 1 123 ? 3.541 6.952 -2.666 1.00 93.56 123 GLY A N 1
ATOM 937 C CA . GLY A 1 123 ? 4.010 6.129 -1.554 1.00 93.56 123 GLY A CA 1
ATOM 938 C C . GLY A 1 123 ? 4.230 6.944 -0.282 1.00 93.56 123 GLY A C 1
ATOM 939 O O . GLY A 1 123 ? 3.721 6.570 0.772 1.00 93.56 123 GLY A O 1
ATOM 940 N N . VAL A 1 124 ? 4.866 8.120 -0.375 1.00 95.25 124 VAL A N 1
ATOM 941 C CA . VAL A 1 124 ? 5.006 9.040 0.773 1.00 95.25 124 VAL A CA 1
ATOM 942 C C . VAL A 1 124 ? 3.639 9.426 1.346 1.00 95.25 124 VAL A C 1
ATOM 944 O O . VAL A 1 124 ? 3.436 9.375 2.559 1.00 95.25 124 VAL A O 1
ATOM 947 N N . GLY A 1 125 ? 2.678 9.774 0.487 1.00 96.19 125 GLY A N 1
ATOM 948 C CA . GLY A 1 125 ? 1.314 10.079 0.920 1.00 96.19 125 GLY A CA 1
ATOM 949 C C . GLY A 1 125 ? 0.624 8.890 1.599 1.00 96.19 125 GLY A C 1
ATOM 950 O O . GLY A 1 125 ? -0.060 9.073 2.611 1.00 96.19 125 GLY A O 1
ATOM 951 N N . CYS A 1 126 ? 0.820 7.677 1.072 1.00 96.25 126 CYS A N 1
ATOM 952 C CA . CYS A 1 126 ? 0.289 6.445 1.654 1.00 96.25 126 CYS A CA 1
ATOM 953 C C . CYS A 1 126 ? 0.846 6.227 3.068 1.00 96.25 126 CYS A C 1
ATOM 955 O O . CYS A 1 126 ? 0.074 6.110 4.021 1.00 96.25 126 CYS A O 1
ATOM 957 N N . VAL A 1 127 ? 2.173 6.296 3.230 1.00 96.06 127 VAL A N 1
ATOM 958 C CA . VAL A 1 127 ? 2.856 6.146 4.527 1.00 96.06 127 VAL A CA 1
ATOM 959 C C . VAL A 1 127 ? 2.333 7.156 5.546 1.00 96.06 127 VAL A C 1
ATOM 961 O O . VAL A 1 127 ? 1.960 6.773 6.655 1.00 96.06 127 VAL A O 1
ATOM 964 N N . LEU A 1 128 ? 2.249 8.438 5.176 1.00 97.44 128 LEU A N 1
ATOM 965 C CA . LEU A 1 128 ? 1.738 9.482 6.069 1.00 97.44 128 LEU A CA 1
ATOM 966 C C . LEU A 1 128 ? 0.287 9.221 6.490 1.00 97.44 128 LEU A C 1
ATOM 968 O O . LEU A 1 128 ? -0.068 9.433 7.651 1.00 97.44 128 LEU A O 1
ATOM 972 N N . SER A 1 129 ? -0.539 8.716 5.574 1.00 97.81 129 SER A N 1
ATOM 973 C CA . SER A 1 129 ? -1.935 8.373 5.852 1.00 97.81 129 SER A CA 1
ATOM 974 C C . SER A 1 129 ? -2.050 7.185 6.817 1.00 97.81 129 SER A C 1
ATOM 976 O O . SER A 1 129 ? -2.814 7.255 7.780 1.00 97.81 129 SER A O 1
ATOM 978 N N . ILE A 1 130 ? -1.251 6.127 6.622 1.00 96.38 130 ILE A N 1
ATOM 979 C CA . ILE A 1 130 ? -1.203 4.958 7.519 1.00 96.38 130 ILE A CA 1
ATOM 980 C C . ILE A 1 130 ? -0.743 5.378 8.918 1.00 96.38 130 ILE A C 1
ATOM 982 O O . ILE A 1 130 ? -1.426 5.100 9.906 1.00 96.38 130 ILE A O 1
ATOM 986 N N . VAL A 1 131 ? 0.388 6.084 9.010 1.00 97.06 131 VAL A N 1
ATOM 987 C CA . VAL A 1 131 ? 0.946 6.550 10.288 1.00 97.06 131 VAL A CA 1
ATOM 988 C C . VAL A 1 131 ? -0.046 7.461 11.003 1.00 97.06 131 VAL A C 1
ATOM 990 O O . VAL A 1 131 ? -0.280 7.286 12.198 1.00 97.06 131 VAL A O 1
ATOM 993 N N . GLY A 1 132 ? -0.688 8.380 10.279 1.00 97.75 132 GLY A N 1
ATOM 994 C CA . GLY A 1 132 ? -1.731 9.239 10.827 1.00 97.75 132 GLY A CA 1
ATOM 995 C C . GLY A 1 132 ? -2.911 8.440 11.390 1.00 97.75 132 GLY A C 1
ATOM 996 O O . GLY A 1 132 ? -3.331 8.682 12.521 1.00 97.75 132 GLY A O 1
ATOM 997 N N . ALA A 1 133 ? -3.430 7.459 10.646 1.00 97.25 133 ALA A N 1
ATOM 998 C CA . ALA A 1 133 ? -4.546 6.627 11.098 1.00 97.25 133 ALA A CA 1
ATOM 999 C C . ALA A 1 133 ? -4.198 5.815 12.360 1.00 97.25 133 ALA A C 1
ATOM 1001 O O . ALA A 1 133 ? -5.024 5.695 13.275 1.00 97.25 133 ALA A O 1
ATOM 1002 N N . ILE A 1 134 ? -2.973 5.283 12.430 1.00 95.50 134 ILE A N 1
ATOM 1003 C CA . ILE A 1 134 ? -2.458 4.565 13.603 1.00 95.50 134 ILE A CA 1
ATOM 1004 C C . ILE A 1 134 ? -2.312 5.521 14.789 1.00 95.50 134 ILE A C 1
ATOM 1006 O O . ILE A 1 134 ? -2.815 5.213 15.867 1.00 95.50 134 ILE A O 1
ATOM 1010 N N . ALA A 1 135 ? -1.693 6.689 14.595 1.00 96.75 135 ALA A N 1
ATOM 1011 C CA . ALA A 1 135 ? -1.463 7.675 15.648 1.00 96.75 135 ALA A CA 1
ATOM 1012 C C . ALA A 1 135 ? -2.777 8.204 16.239 1.00 96.75 135 ALA A C 1
ATOM 1014 O O . ALA A 1 135 ? -2.960 8.174 17.455 1.00 96.75 135 ALA A O 1
ATOM 1015 N N . VAL A 1 136 ? -3.732 8.604 15.390 1.00 96.81 136 VAL A N 1
ATOM 1016 C CA . VAL A 1 136 ? -5.071 9.032 15.831 1.00 96.81 136 VAL A CA 1
ATOM 1017 C C . VAL A 1 136 ? -5.793 7.889 16.545 1.00 96.81 136 VAL A C 1
ATOM 1019 O O . VAL A 1 136 ? -6.438 8.101 17.569 1.00 96.81 136 VAL A O 1
ATOM 1022 N N . GLY A 1 137 ? -5.659 6.658 16.044 1.00 93.00 137 GLY A N 1
ATOM 1023 C CA . GLY A 1 137 ? -6.213 5.472 16.688 1.00 93.00 137 GLY A CA 1
ATOM 1024 C C . GLY A 1 137 ? -5.635 5.198 18.073 1.00 93.00 137 GLY A C 1
ATOM 1025 O O . GLY A 1 137 ? -6.404 4.905 18.983 1.00 93.00 137 GLY A O 1
ATOM 1026 N N . GLY A 1 138 ? -4.317 5.302 18.232 1.00 92.56 138 GLY A N 1
ATOM 1027 C CA . GLY A 1 138 ? -3.640 5.147 19.518 1.00 92.56 138 GLY A CA 1
ATOM 1028 C C . GLY A 1 138 ? -4.035 6.245 20.499 1.00 92.56 138 GLY A C 1
ATOM 1029 O O . GLY A 1 138 ? -4.396 5.949 21.634 1.00 92.56 138 GLY A O 1
ATOM 1030 N N . TYR A 1 139 ? -4.072 7.496 20.034 1.00 94.81 139 TYR A N 1
ATOM 1031 C CA . TYR A 1 139 ? -4.507 8.631 20.843 1.00 94.81 139 TYR A CA 1
ATOM 1032 C C . TYR A 1 139 ? -5.954 8.471 21.330 1.00 94.81 139 TYR A C 1
ATOM 1034 O O . TYR A 1 139 ? -6.213 8.604 22.522 1.00 94.81 139 TYR A O 1
ATOM 1042 N N . ARG A 1 140 ? -6.886 8.080 20.449 1.00 91.06 140 ARG A N 1
ATOM 1043 C CA . ARG A 1 140 ? -8.297 7.834 20.804 1.00 91.06 140 ARG A CA 1
ATOM 1044 C C . ARG A 1 140 ? -8.486 6.710 21.831 1.00 91.06 140 ARG A C 1
ATOM 1046 O O . ARG A 1 140 ? -9.517 6.666 22.479 1.00 91.06 140 ARG A O 1
ATOM 1053 N N . ILE A 1 141 ? -7.541 5.776 21.948 1.00 86.81 141 ILE A N 1
ATOM 1054 C CA . ILE A 1 141 ? -7.581 4.720 22.976 1.00 86.81 141 ILE A CA 1
ATOM 1055 C C . ILE A 1 141 ? -7.032 5.235 24.317 1.00 86.81 141 ILE A C 1
ATOM 1057 O O . ILE A 1 141 ? -7.382 4.699 25.365 1.00 86.81 141 ILE A O 1
ATOM 1061 N N . SER A 1 142 ? -6.157 6.243 24.288 1.00 84.88 142 SER A N 1
ATOM 1062 C CA . SER A 1 142 ? -5.503 6.795 25.481 1.00 84.88 142 SER A CA 1
ATOM 1063 C C . SER A 1 142 ? -6.298 7.881 26.215 1.00 84.88 142 SER A C 1
ATOM 1065 O O . SER A 1 142 ? -5.940 8.208 27.346 1.00 84.88 142 SER A O 1
ATOM 1067 N N . VAL A 1 143 ? -7.329 8.441 25.575 1.00 81.00 143 VAL A N 1
ATOM 1068 C CA . VAL A 1 143 ? -8.215 9.495 26.104 1.00 81.00 143 VAL A CA 1
ATOM 1069 C C . VAL A 1 143 ? -9.600 8.913 26.334 1.00 81.00 143 VAL A C 1
ATOM 1071 O O . VAL A 1 143 ? -10.198 9.240 27.380 1.00 81.00 143 VAL A O 1
#

Organism: NCBI:txid2528630

Sequence (143 aa):
MSVVLFIHLIAIGIWAGCVATEAVLEIVLEKLPPHESGLALIHAKIDRFVEIPAIVVALATGGQMLHQQASWDNLLVAKVSLGVSAVVLNTIAAFTVQRRLQCLQANDMAGYGLFNRWHERIGVGCVLSIVGAIAVGGYRISV

Secondary structure (DSSP, 8-state):
--HHHHHHHHHHHHHHHHHHHHHHHHHHHTTS-HHHH-HHHHHHHHIIIIIHHHHHHHHHHHHHHHHHH----HHHHHHHHHHHHHHHHHHHHHHHHHHHHHHHHTT-HHHHHHHHHHHHHHHHHHHHHHHHHHHHHHHHHH-

Foldseek 3Di:
DDPLVVQLVVLLVQQLVLLVVLVVLCVVQVVDDPVPSCSLVVNLCCLPPGNVVSLVSNVVSVVVCCVPPDDDDPLVVQLVVLSVLLVVLSVVLSVLSVQLVVCVVVVNVVSNVVSVVVNVVSSVSNNVSSVRSVVSVVVVVVD

Radius of gyration: 16.75 Å; chains: 1; bounding box: 43×25×49 Å

pLDDT: mean 94.76, std 4.59, range [66.12, 98.44]